Protein AF-M1ZTI0-F1 (afdb_monomer_lite)

Sequence (176 aa):
SEEDTFTTSVLITQSIPVSYIMTSSDIISFKLSDFIEDIKEVMLKTRFRSYPVVDQNNKIVGTISRYHLISPKKKKVILVDHNEIGQSVPGLEEAEIMEIIDHHRIGGVNTASPIFFRNQPVGSTSTIIANMFFENNITPSKEIAGLLASAIISDTLLFKSPTSTELDKTILDKLA

Secondary structure (DSSP, 8-state):
--S-HHHHHHHHHH---GGGTS--SS---EETTS-HHHHHHHHHHS--SEEEEE-TTS-EEEEEEHHHHHS--PPEEEEES---GGGS-TTGGGSEEEEEEE-S---S---SS--EEEE--SS-HHHHHHHHHHHTTPPPPHHHHHHHHHHHHHHTTTTTSTT--HHHHHHHHHH-

Radius of gyration: 28.36 Å; chains: 1; bounding box: 50×41×88 Å

pLDDT: mean 90.8, std 8.0, range [50.78, 98.5]

Organism: NCBI:txid1232189

Structure (mmCIF, N/CA/C/O backbone):
data_AF-M1ZTI0-F1
#
_entry.id   AF-M1ZTI0-F1
#
loop_
_atom_site.group_PDB
_atom_site.id
_atom_site.type_symbol
_atom_site.label_atom_id
_atom_site.label_alt_id
_atom_site.label_comp_id
_atom_site.label_asym_id
_atom_site.label_entity_id
_atom_site.label_seq_id
_atom_site.pdbx_PDB_ins_code
_atom_site.Cartn_x
_atom_site.Cartn_y
_atom_site.Cartn_z
_atom_site.occupancy
_atom_site.B_iso_or_equiv
_atom_site.auth_seq_id
_atom_site.auth_comp_id
_atom_site.auth_asym_id
_atom_site.auth_atom_id
_atom_site.pdbx_PDB_model_num
ATOM 1 N N . SER A 1 1 ? 0.856 27.758 -59.993 1.00 50.78 1 SER A N 1
ATOM 2 C CA . SER A 1 1 ? 1.708 26.701 -60.554 1.00 50.78 1 SER A CA 1
ATOM 3 C C . SER A 1 1 ? 2.519 26.132 -59.418 1.00 50.78 1 SER A C 1
ATOM 5 O O . SER A 1 1 ? 2.710 26.840 -58.440 1.00 50.78 1 SER A O 1
ATOM 7 N N . GLU A 1 2 ? 2.869 24.855 -59.549 1.00 56.59 2 GLU A N 1
ATOM 8 C CA . GLU A 1 2 ? 4.155 24.286 -59.138 1.00 56.59 2 GLU A CA 1
ATOM 9 C C . GLU A 1 2 ? 4.702 24.726 -57.775 1.00 56.59 2 GLU A C 1
ATOM 11 O O . GLU A 1 2 ? 5.119 25.863 -57.578 1.00 56.59 2 GLU A O 1
ATOM 16 N N . GLU A 1 3 ? 4.799 23.760 -56.861 1.00 61.09 3 GLU A N 1
ATOM 17 C CA . GLU A 1 3 ? 5.976 23.668 -55.994 1.00 61.09 3 GLU A CA 1
ATOM 18 C C . GLU A 1 3 ? 7.204 24.183 -56.770 1.00 61.09 3 GLU A C 1
ATOM 20 O O . GLU A 1 3 ? 7.550 23.609 -57.806 1.00 61.09 3 GLU A O 1
ATOM 25 N N . ASP A 1 4 ? 7.816 25.289 -56.323 1.00 80.38 4 ASP A N 1
ATOM 26 C CA . ASP A 1 4 ? 9.016 25.846 -56.958 1.00 80.38 4 ASP A CA 1
ATOM 27 C C . ASP A 1 4 ? 10.032 24.714 -57.191 1.00 80.38 4 ASP A C 1
ATOM 29 O O . ASP A 1 4 ? 10.155 23.784 -56.385 1.00 80.38 4 ASP A O 1
ATOM 33 N N . THR A 1 5 ? 10.746 24.765 -58.316 1.00 79.44 5 THR A N 1
ATOM 34 C CA . THR A 1 5 ? 11.719 23.737 -58.721 1.00 79.44 5 THR A CA 1
ATOM 35 C C . THR A 1 5 ? 12.724 23.468 -57.598 1.00 79.44 5 THR A C 1
ATOM 37 O O . THR A 1 5 ? 13.156 22.329 -57.400 1.00 79.44 5 THR A O 1
ATOM 40 N N . PHE A 1 6 ? 13.037 24.500 -56.808 1.00 81.06 6 PHE A N 1
ATOM 41 C CA . PHE A 1 6 ? 13.825 24.384 -55.589 1.00 81.06 6 PHE A CA 1
ATOM 42 C C . PHE A 1 6 ? 13.166 23.481 -54.527 1.00 81.06 6 PHE A C 1
ATOM 44 O O . PHE A 1 6 ? 13.789 22.517 -54.082 1.00 81.06 6 PHE A O 1
ATOM 51 N N . THR A 1 7 ? 11.906 23.729 -54.159 1.00 83.31 7 THR A N 1
ATOM 52 C CA . THR A 1 7 ? 11.160 22.934 -53.166 1.00 83.31 7 THR A CA 1
ATOM 53 C C . THR A 1 7 ? 10.996 21.482 -53.609 1.00 83.31 7 THR A C 1
ATOM 55 O O . THR A 1 7 ? 11.294 20.566 -52.840 1.00 83.31 7 THR A O 1
ATOM 58 N N . THR A 1 8 ? 10.636 21.258 -54.878 1.00 81.88 8 THR A N 1
ATOM 59 C CA . THR A 1 8 ? 10.520 19.907 -55.450 1.00 81.88 8 THR A CA 1
ATOM 60 C C . THR A 1 8 ? 11.856 19.157 -55.374 1.00 81.88 8 THR A C 1
ATOM 62 O O . THR A 1 8 ? 11.896 17.991 -54.978 1.00 81.88 8 THR A O 1
ATOM 65 N N . SER A 1 9 ? 12.974 19.829 -55.673 1.00 82.50 9 SER A N 1
ATOM 66 C CA . SER A 1 9 ? 14.314 19.228 -55.593 1.00 82.50 9 SER A CA 1
ATOM 67 C C . SER A 1 9 ? 14.705 18.846 -54.158 1.00 82.50 9 SER A C 1
ATOM 69 O O . SER A 1 9 ? 15.306 17.792 -53.945 1.00 82.50 9 SER A O 1
ATOM 71 N N . VAL A 1 10 ? 14.327 19.651 -53.156 1.00 81.56 10 VAL A N 1
ATOM 72 C CA . VAL A 1 10 ? 14.558 19.337 -51.733 1.00 81.56 10 VAL A CA 1
ATOM 73 C C . VAL A 1 10 ? 13.708 18.141 -51.290 1.00 81.56 10 VAL A C 1
ATOM 75 O O . VAL A 1 10 ? 14.236 17.210 -50.679 1.00 81.56 10 VAL A O 1
ATOM 78 N N . LEU A 1 11 ? 12.421 18.104 -51.644 1.00 83.94 11 LEU A N 1
ATOM 79 C CA . LEU A 1 11 ? 11.518 17.002 -51.291 1.00 83.94 11 LEU A CA 1
ATOM 80 C C . LEU A 1 11 ? 11.945 15.663 -51.905 1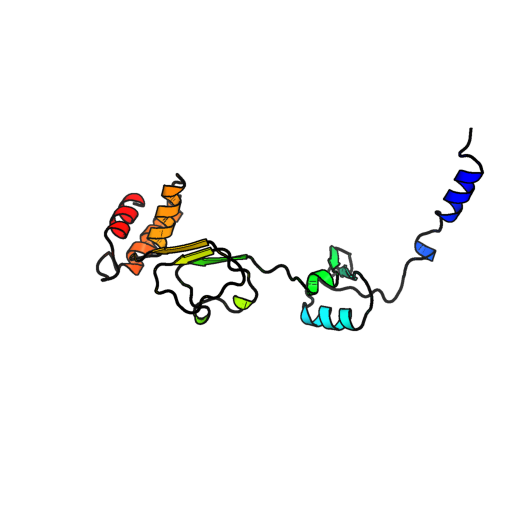.00 83.94 11 LEU A C 1
ATOM 82 O O . LEU A 1 11 ? 11.808 14.625 -51.255 1.00 83.94 11 LEU A O 1
ATOM 86 N N . ILE A 1 12 ? 12.537 15.663 -53.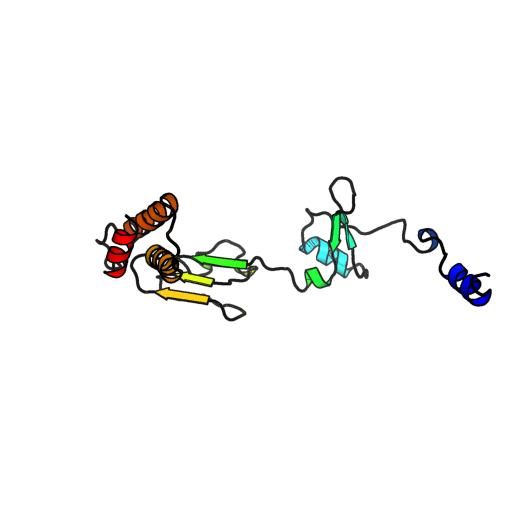105 1.00 81.88 12 ILE A N 1
ATOM 87 C CA . ILE A 1 12 ? 13.089 14.445 -53.724 1.00 81.88 12 ILE A CA 1
ATOM 88 C C . ILE A 1 12 ? 14.193 13.836 -52.851 1.00 81.88 12 ILE A C 1
ATOM 90 O O . ILE A 1 12 ? 14.203 12.623 -52.643 1.00 81.88 12 ILE A O 1
ATOM 94 N N . THR A 1 13 ? 15.078 14.653 -52.266 1.00 77.25 13 THR A N 1
ATOM 95 C CA . THR A 1 13 ? 16.128 14.145 -51.358 1.00 77.25 13 THR A CA 1
ATOM 96 C C . THR A 1 13 ? 15.565 13.588 -50.048 1.00 77.25 13 THR A C 1
ATOM 98 O O . THR A 1 13 ? 16.180 12.722 -49.431 1.00 77.25 13 THR A O 1
ATOM 101 N N . GLN A 1 14 ? 14.370 14.031 -49.649 1.00 78.25 14 GLN A N 1
ATOM 102 C CA . GLN A 1 14 ? 13.639 13.519 -48.487 1.00 78.25 14 GLN A CA 1
ATOM 103 C C . GLN A 1 14 ? 12.721 12.332 -48.824 1.00 78.25 14 GLN A C 1
ATOM 105 O O . GLN A 1 14 ? 12.198 11.692 -47.917 1.00 78.25 14 GLN A O 1
ATOM 110 N N . SER A 1 15 ? 12.558 11.997 -50.108 1.00 85.06 15 SER A N 1
ATOM 111 C CA . SER A 1 15 ? 11.691 10.910 -50.590 1.00 85.06 15 SER A CA 1
ATOM 112 C C . SER A 1 15 ? 12.420 9.568 -50.718 1.00 85.06 15 SER A C 1
ATOM 114 O O . SER A 1 15 ? 11.953 8.669 -51.419 1.00 85.06 15 SER A O 1
ATOM 116 N N . ILE A 1 16 ? 13.576 9.411 -50.060 1.00 85.62 16 ILE A N 1
ATOM 117 C CA . ILE A 1 16 ? 14.293 8.132 -50.020 1.00 85.62 16 ILE A CA 1
ATOM 118 C C . ILE A 1 16 ? 13.371 7.091 -49.364 1.00 85.62 16 ILE A C 1
ATOM 120 O O . ILE A 1 16 ? 12.933 7.305 -48.229 1.00 85.62 16 ILE A O 1
ATOM 124 N N . PRO A 1 17 ? 13.071 5.958 -50.031 1.00 89.38 17 PRO A N 1
ATOM 125 C CA . PRO A 1 17 ? 12.230 4.929 -49.440 1.00 89.38 17 PRO A CA 1
ATOM 126 C C . PRO A 1 17 ? 12.834 4.435 -48.126 1.00 89.38 17 PRO A C 1
ATOM 128 O O . PRO A 1 17 ? 14.023 4.123 -48.063 1.00 89.38 17 PRO A O 1
ATOM 131 N N . VAL A 1 18 ? 12.012 4.306 -47.081 1.00 85.62 18 VAL A N 1
ATOM 132 C CA . VAL A 1 18 ? 12.463 3.873 -45.743 1.00 85.62 18 VAL A CA 1
ATOM 133 C C . VAL A 1 18 ? 13.230 2.547 -45.802 1.00 85.62 18 VAL A C 1
ATOM 135 O O . VAL A 1 18 ? 14.189 2.359 -45.058 1.00 85.62 18 VAL A O 1
ATOM 138 N N . SER A 1 19 ? 12.881 1.669 -46.747 1.00 89.44 19 SER A N 1
ATOM 139 C CA . SER A 1 19 ? 13.568 0.400 -47.002 1.00 89.44 19 SER A CA 1
ATOM 140 C C . SER A 1 19 ? 15.071 0.529 -47.283 1.00 89.44 19 SER A C 1
ATOM 142 O O . SER A 1 19 ? 15.802 -0.422 -47.036 1.00 89.44 19 SER A O 1
ATOM 144 N N . TYR A 1 20 ? 15.543 1.679 -47.775 1.00 85.69 20 TYR A N 1
ATOM 145 C CA . TYR A 1 20 ? 16.962 1.916 -48.076 1.00 85.69 20 TYR A CA 1
ATOM 146 C C . TYR A 1 20 ? 17.793 2.273 -46.841 1.00 85.69 20 TYR A C 1
ATOM 148 O O . TYR A 1 20 ? 19.011 2.116 -46.862 1.00 85.69 20 TYR A O 1
ATOM 156 N N . ILE A 1 21 ? 17.153 2.775 -45.783 1.00 84.88 21 ILE A N 1
ATOM 157 C CA . ILE A 1 21 ? 17.829 3.240 -44.563 1.00 84.88 21 ILE A CA 1
ATOM 158 C C . ILE A 1 21 ? 17.455 2.419 -43.326 1.00 84.88 21 ILE A C 1
ATOM 160 O O . ILE A 1 21 ? 18.103 2.544 -42.288 1.00 84.88 21 ILE A O 1
ATOM 164 N N . MET A 1 22 ? 16.410 1.591 -43.411 1.00 86.69 22 MET A N 1
ATOM 165 C CA . MET A 1 22 ? 15.997 0.722 -42.316 1.00 86.69 22 MET A CA 1
ATOM 166 C C . MET A 1 22 ? 16.927 -0.482 -42.172 1.00 86.69 22 MET A C 1
ATOM 168 O O . MET A 1 22 ? 17.392 -1.071 -43.145 1.00 86.69 22 MET A O 1
ATOM 172 N N . THR A 1 23 ? 17.125 -0.906 -40.932 1.00 86.56 23 THR A N 1
ATOM 173 C CA . THR A 1 23 ? 17.726 -2.202 -40.625 1.00 86.56 23 THR A CA 1
ATOM 174 C C . THR A 1 23 ? 16.669 -3.293 -40.794 1.00 86.56 23 THR A C 1
ATOM 176 O O . THR A 1 23 ? 15.628 -3.245 -40.141 1.00 86.56 23 THR A O 1
ATOM 179 N N . SER A 1 24 ? 16.917 -4.259 -41.681 1.00 85.31 24 SER A N 1
ATOM 180 C CA . SER A 1 24 ? 15.964 -5.326 -42.026 1.00 85.31 24 SER A CA 1
ATOM 181 C C . SER A 1 24 ? 16.336 -6.714 -41.492 1.00 85.31 24 SER A C 1
ATOM 183 O O . SER A 1 24 ? 15.522 -7.628 -41.585 1.00 85.31 24 SER A O 1
ATOM 185 N N . SER A 1 25 ? 17.541 -6.891 -40.946 1.00 85.25 25 SER A N 1
ATOM 186 C CA . SER A 1 25 ? 18.015 -8.146 -40.348 1.00 85.25 25 SER A CA 1
ATOM 187 C C . SER A 1 25 ? 18.542 -7.913 -38.933 1.00 85.25 25 SER A C 1
ATOM 189 O O . SER A 1 25 ? 18.824 -6.778 -38.551 1.00 85.25 25 SER A O 1
ATOM 191 N N . ASP A 1 26 ? 18.643 -8.990 -38.151 1.00 85.62 26 ASP A N 1
ATOM 192 C CA . ASP A 1 26 ? 19.289 -8.994 -36.828 1.00 85.62 26 ASP A CA 1
ATOM 193 C C . ASP A 1 26 ? 18.712 -7.960 -35.842 1.00 85.62 26 ASP A C 1
ATOM 195 O O . ASP A 1 26 ? 19.408 -7.414 -34.982 1.00 85.62 26 ASP A O 1
ATOM 199 N N . ILE A 1 27 ? 17.408 -7.683 -35.966 1.00 89.75 27 ILE A N 1
ATOM 200 C CA . ILE A 1 27 ? 16.695 -6.758 -35.085 1.00 89.75 27 ILE A CA 1
ATOM 201 C C . ILE A 1 27 ? 16.613 -7.379 -33.694 1.00 89.75 27 ILE A C 1
ATOM 203 O O . ILE A 1 27 ? 15.911 -8.363 -33.461 1.00 89.75 27 ILE A O 1
ATOM 207 N N . ILE A 1 28 ? 17.302 -6.753 -32.749 1.00 92.75 28 ILE A N 1
ATOM 208 C CA . ILE A 1 28 ? 17.256 -7.149 -31.347 1.00 92.75 28 ILE A CA 1
ATOM 209 C C . ILE A 1 28 ? 15.939 -6.660 -30.754 1.00 92.75 28 ILE A C 1
ATOM 211 O O . ILE A 1 28 ? 15.690 -5.456 -30.673 1.00 92.75 28 ILE A O 1
ATOM 215 N N . SER A 1 29 ? 15.101 -7.606 -30.348 1.00 93.88 29 SER A N 1
ATOM 216 C CA . SER A 1 29 ? 13.783 -7.375 -29.763 1.00 93.88 29 SER A CA 1
ATOM 217 C C . SER A 1 29 ? 13.644 -8.147 -28.455 1.00 93.88 29 SER A C 1
ATOM 219 O O . SER A 1 29 ? 14.372 -9.113 -28.225 1.00 93.88 29 SER A O 1
ATOM 221 N N . PHE A 1 30 ? 12.719 -7.710 -27.606 1.00 95.25 30 PHE A N 1
ATOM 222 C CA . PHE A 1 30 ? 12.409 -8.363 -26.333 1.00 95.25 30 PHE A CA 1
ATOM 223 C C . PHE A 1 30 ? 10.951 -8.801 -26.297 1.00 95.25 30 PHE A C 1
ATOM 225 O O . PHE A 1 30 ? 10.107 -8.233 -26.989 1.00 95.25 30 PHE A O 1
ATOM 232 N N . LYS A 1 31 ? 10.632 -9.788 -25.470 1.00 94.31 31 LYS A N 1
ATOM 233 C CA . LYS A 1 31 ? 9.264 -10.241 -25.220 1.00 94.31 31 LYS A CA 1
ATOM 234 C C . LYS A 1 31 ? 8.737 -9.653 -23.919 1.00 94.31 31 LYS A C 1
ATOM 236 O O . LYS A 1 31 ? 9.491 -9.304 -23.018 1.00 94.31 31 LYS A O 1
ATOM 241 N N . LEU A 1 32 ? 7.412 -9.602 -23.790 1.00 89.62 32 LEU A N 1
ATOM 242 C CA . LEU A 1 32 ? 6.746 -9.191 -22.543 1.00 89.62 32 LEU A CA 1
ATOM 243 C C . LEU A 1 32 ? 7.060 -10.103 -21.345 1.00 89.62 32 LEU A C 1
ATOM 245 O O . LEU A 1 32 ? 6.863 -9.699 -20.205 1.00 89.62 32 LEU A O 1
ATOM 249 N N . SER A 1 33 ? 7.499 -11.331 -21.612 1.00 90.44 33 SER A N 1
ATOM 250 C CA . SER A 1 33 ? 7.865 -12.329 -20.608 1.00 90.44 33 SER A CA 1
ATOM 251 C C . SER A 1 33 ? 9.337 -12.286 -20.199 1.00 90.44 33 SER A C 1
ATOM 253 O O . SER A 1 33 ? 9.712 -13.034 -19.303 1.00 90.44 33 SER A O 1
ATOM 255 N N . ASP A 1 34 ? 10.173 -11.496 -20.880 1.00 91.31 34 ASP A N 1
ATOM 256 C CA . ASP A 1 34 ? 11.611 -11.471 -20.611 1.00 91.31 34 ASP A CA 1
ATOM 257 C C . ASP A 1 34 ? 11.894 -10.751 -19.288 1.00 91.31 34 ASP A C 1
ATOM 259 O O . ASP A 1 34 ? 11.293 -9.714 -18.982 1.00 91.31 34 ASP A O 1
ATOM 263 N N . PHE A 1 35 ? 12.833 -11.288 -18.507 1.00 87.69 35 PHE A N 1
ATOM 264 C CA . PHE A 1 35 ? 13.241 -10.669 -17.253 1.00 87.69 35 PHE A CA 1
ATOM 265 C C . PHE A 1 35 ? 14.064 -9.407 -17.505 1.00 87.69 35 PHE A C 1
ATOM 267 O O . PHE A 1 35 ? 14.847 -9.302 -18.453 1.00 87.69 35 PHE A O 1
ATOM 274 N N . ILE A 1 36 ? 13.903 -8.427 -16.618 1.00 86.25 36 ILE A N 1
ATOM 275 C CA . ILE A 1 36 ? 14.589 -7.137 -16.721 1.00 86.25 36 ILE A CA 1
ATOM 276 C C . ILE A 1 36 ? 16.112 -7.321 -16.617 1.00 86.25 36 ILE A C 1
ATOM 278 O O . ILE A 1 36 ? 16.861 -6.569 -17.243 1.00 86.25 36 ILE A O 1
ATOM 282 N N . GLU A 1 37 ? 16.573 -8.316 -15.862 1.00 85.94 37 GLU A N 1
ATOM 283 C CA . GLU A 1 37 ? 17.979 -8.695 -15.703 1.00 85.94 37 GLU A CA 1
ATOM 284 C C . GLU A 1 37 ? 18.596 -9.133 -17.040 1.00 85.94 37 GLU A C 1
ATOM 286 O O . GLU A 1 37 ? 19.641 -8.607 -17.434 1.00 85.94 37 GLU A O 1
ATOM 291 N N . ASP A 1 38 ? 17.908 -10.004 -17.780 1.00 90.38 38 ASP A N 1
ATOM 292 C CA . ASP A 1 38 ? 18.357 -10.499 -19.087 1.00 90.38 38 ASP A CA 1
ATOM 293 C C . ASP A 1 38 ? 18.376 -9.364 -20.122 1.00 90.38 38 ASP A C 1
ATOM 295 O O . ASP A 1 38 ? 19.346 -9.167 -20.863 1.00 90.38 38 ASP A O 1
ATOM 299 N N . ILE A 1 39 ? 17.322 -8.540 -20.120 1.00 91.00 39 ILE A N 1
ATOM 300 C CA . ILE A 1 39 ? 17.217 -7.355 -20.976 1.00 91.00 39 ILE A CA 1
ATOM 301 C C . ILE A 1 39 ? 18.379 -6.387 -20.703 1.00 91.00 39 ILE A C 1
ATOM 303 O O . ILE A 1 39 ? 18.973 -5.853 -21.646 1.00 91.00 39 ILE A O 1
ATOM 307 N N . LYS A 1 40 ? 18.728 -6.152 -19.428 1.00 88.19 40 LYS A N 1
ATOM 308 C CA . LYS A 1 40 ? 19.856 -5.289 -19.032 1.00 88.19 40 LYS A CA 1
ATOM 309 C C . LYS A 1 40 ? 21.168 -5.787 -19.628 1.00 88.19 40 LYS A C 1
ATOM 311 O O . LYS A 1 40 ? 21.913 -4.974 -20.176 1.00 88.19 40 LYS A O 1
ATOM 316 N N . GLU A 1 41 ? 21.445 -7.087 -19.561 1.00 89.75 41 GLU A N 1
ATOM 317 C CA . GLU A 1 41 ? 22.686 -7.658 -20.093 1.00 89.75 41 GLU A CA 1
ATOM 318 C C . GLU A 1 41 ? 22.813 -7.429 -21.606 1.00 89.75 41 GLU A C 1
ATOM 320 O O . GLU A 1 41 ? 23.853 -6.962 -22.089 1.00 89.75 41 GLU A O 1
ATOM 325 N N . VAL A 1 42 ? 21.733 -7.679 -22.354 1.00 91.25 42 VAL A N 1
ATOM 326 C CA . VAL A 1 42 ? 21.688 -7.427 -23.800 1.00 91.25 42 VAL A CA 1
ATOM 327 C C . VAL A 1 42 ? 21.883 -5.938 -24.085 1.00 91.25 42 VAL A C 1
ATOM 329 O O . VAL A 1 42 ? 22.783 -5.573 -24.841 1.00 91.25 42 VAL A O 1
ATOM 332 N N . MET A 1 43 ? 21.123 -5.059 -23.421 1.00 90.88 43 MET A N 1
ATOM 333 C CA . MET A 1 43 ? 21.197 -3.608 -23.627 1.00 90.88 43 MET A CA 1
ATOM 334 C C . MET A 1 43 ? 22.555 -2.988 -23.267 1.00 90.88 43 MET A C 1
ATOM 336 O O . MET A 1 43 ? 22.863 -1.901 -23.767 1.00 90.88 43 MET A O 1
ATOM 340 N N . LEU A 1 44 ? 23.354 -3.616 -22.397 1.00 86.75 44 LEU A N 1
ATOM 341 C CA . LEU A 1 44 ? 24.725 -3.189 -22.093 1.00 86.75 44 LEU A CA 1
ATOM 342 C C . LEU A 1 44 ? 25.691 -3.541 -23.230 1.00 86.75 44 LEU A C 1
ATOM 344 O O . LEU A 1 44 ? 26.559 -2.732 -23.569 1.00 86.75 44 LEU A O 1
ATOM 348 N N . LYS A 1 45 ? 25.509 -4.713 -23.851 1.00 90.00 45 LYS A N 1
ATOM 349 C CA . LYS A 1 45 ? 26.303 -5.181 -24.999 1.00 90.00 45 LYS A CA 1
ATOM 350 C C . LYS A 1 45 ? 25.950 -4.428 -26.284 1.00 90.00 45 LYS A C 1
ATOM 352 O O . LYS A 1 45 ? 26.824 -4.159 -27.107 1.00 90.00 45 LYS A O 1
ATOM 357 N N . THR A 1 46 ? 24.687 -4.043 -26.451 1.00 87.00 46 THR A N 1
ATOM 358 C CA . THR A 1 46 ? 24.160 -3.441 -27.684 1.00 87.00 46 THR A CA 1
ATOM 359 C C . THR A 1 46 ? 23.946 -1.939 -27.504 1.00 87.00 46 THR A C 1
ATOM 361 O O . THR A 1 46 ? 23.400 -1.508 -26.497 1.00 87.00 46 THR A O 1
ATOM 364 N N . ARG A 1 47 ? 24.360 -1.088 -28.454 1.00 80.06 47 ARG A N 1
ATOM 365 C CA . ARG A 1 47 ? 24.328 0.389 -28.300 1.00 80.06 47 ARG A CA 1
ATOM 366 C C . ARG A 1 47 ? 23.083 1.081 -28.880 1.00 80.06 47 ARG A C 1
ATOM 368 O O . ARG A 1 47 ? 23.148 2.257 -29.227 1.00 80.06 47 ARG A O 1
ATOM 375 N N . PHE A 1 48 ? 21.942 0.395 -28.957 1.00 88.38 48 PHE A N 1
ATOM 376 C CA . PHE A 1 48 ? 20.700 0.993 -29.463 1.00 88.38 48 PHE A CA 1
ATOM 377 C C . PHE A 1 48 ? 19.995 1.861 -28.410 1.00 88.38 48 PHE A C 1
ATOM 379 O O . PHE A 1 48 ? 20.036 1.579 -27.209 1.00 88.38 48 PHE A O 1
ATOM 386 N N . ARG A 1 49 ? 19.328 2.929 -28.872 1.00 86.12 49 ARG A N 1
ATOM 387 C CA . ARG A 1 49 ? 18.565 3.863 -28.021 1.00 86.12 49 ARG A CA 1
ATOM 388 C C . ARG A 1 49 ? 17.266 3.242 -27.501 1.00 86.12 49 ARG A C 1
ATOM 390 O O . ARG A 1 49 ? 16.869 3.508 -26.367 1.00 86.12 49 ARG A O 1
ATOM 397 N N . SER A 1 50 ? 16.608 2.440 -28.331 1.00 90.62 50 SER A N 1
ATOM 398 C CA . SER A 1 50 ? 15.354 1.764 -28.019 1.00 90.62 50 SER A CA 1
ATOM 399 C C . SER A 1 50 ? 15.273 0.433 -28.757 1.00 90.62 50 SER A C 1
ATOM 401 O O . SER A 1 50 ? 15.899 0.269 -29.802 1.00 90.62 50 SER A O 1
ATOM 403 N N . TYR A 1 51 ? 14.516 -0.495 -28.183 1.00 93.62 51 TYR A N 1
ATOM 404 C CA . TYR A 1 51 ? 14.346 -1.863 -28.637 1.00 93.62 51 TYR A CA 1
ATOM 405 C C . TYR A 1 51 ? 12.845 -2.141 -28.761 1.00 93.62 51 TYR A C 1
ATOM 407 O O . TYR A 1 51 ? 12.092 -1.772 -27.850 1.00 93.62 51 TYR A O 1
ATOM 415 N N . PRO A 1 52 ? 12.387 -2.763 -29.856 1.00 94.75 52 PRO A N 1
ATOM 416 C CA . PRO A 1 52 ? 11.004 -3.195 -29.978 1.00 94.75 52 PRO A CA 1
ATOM 417 C C . PRO A 1 52 ? 10.695 -4.300 -28.964 1.00 94.75 52 PRO A C 1
ATOM 419 O O . PRO A 1 52 ? 11.502 -5.202 -28.734 1.00 94.75 52 PRO A O 1
ATOM 422 N N . VAL A 1 53 ? 9.504 -4.226 -28.378 1.00 95.44 53 VAL A N 1
ATOM 423 C CA . VAL A 1 53 ? 8.916 -5.297 -27.575 1.00 95.44 53 VAL A CA 1
ATOM 424 C C . VAL A 1 53 ? 7.865 -5.988 -28.428 1.00 95.44 53 VAL A C 1
ATOM 426 O O . VAL A 1 53 ? 6.994 -5.317 -28.991 1.00 95.44 53 VAL A O 1
ATOM 429 N N . VAL A 1 54 ? 7.955 -7.308 -28.534 1.00 95.94 54 VAL A N 1
ATOM 430 C CA . VAL A 1 54 ? 7.081 -8.138 -29.362 1.00 95.94 54 VAL A CA 1
ATOM 431 C C . VAL A 1 54 ? 6.257 -9.111 -28.523 1.00 95.94 54 VAL A C 1
ATOM 433 O O . VAL A 1 54 ? 6.625 -9.476 -27.404 1.00 95.94 54 VAL A O 1
ATOM 436 N N . ASP A 1 55 ? 5.114 -9.520 -29.064 1.00 94.75 55 ASP A N 1
ATOM 437 C CA . ASP A 1 55 ? 4.316 -10.615 -28.522 1.00 94.75 55 ASP A CA 1
ATOM 438 C C . ASP A 1 55 ? 4.834 -11.995 -28.977 1.00 94.75 55 ASP A C 1
ATOM 440 O O . ASP A 1 55 ? 5.883 -12.137 -29.606 1.00 94.75 55 ASP A O 1
ATOM 444 N N . GLN A 1 56 ? 4.069 -13.038 -28.655 1.00 92.25 56 GLN A N 1
ATOM 445 C CA . GLN A 1 56 ? 4.382 -14.432 -28.987 1.00 92.25 56 GLN A CA 1
ATOM 446 C C . GLN A 1 56 ? 4.393 -14.706 -30.502 1.00 92.25 56 GLN A C 1
ATOM 448 O O . GLN A 1 56 ? 5.019 -15.665 -30.945 1.00 92.25 56 GLN A O 1
ATOM 453 N N . ASN A 1 57 ? 3.728 -13.856 -31.289 1.00 93.25 57 ASN A N 1
ATOM 454 C CA . ASN A 1 57 ? 3.616 -13.945 -32.743 1.00 93.25 57 ASN A CA 1
ATOM 455 C C . ASN A 1 57 ? 4.608 -13.008 -33.458 1.00 93.25 57 ASN A C 1
ATOM 457 O O . ASN A 1 57 ? 4.460 -12.759 -34.655 1.00 93.25 57 ASN A O 1
ATOM 461 N N . ASN A 1 58 ? 5.601 -12.467 -32.740 1.00 89.38 58 ASN A N 1
ATOM 462 C CA . ASN A 1 58 ? 6.565 -11.474 -33.227 1.00 89.38 58 ASN A CA 1
ATOM 463 C C . ASN A 1 58 ? 5.932 -10.155 -33.705 1.00 89.38 58 ASN A C 1
ATOM 465 O O . ASN A 1 58 ? 6.534 -9.416 -34.488 1.00 89.38 58 ASN A O 1
ATOM 469 N N . LYS A 1 59 ? 4.729 -9.819 -33.230 1.00 94.25 59 LYS A N 1
ATOM 470 C CA . LYS A 1 59 ? 4.103 -8.529 -33.518 1.00 94.25 59 LYS A CA 1
ATOM 471 C C . LYS A 1 59 ? 4.557 -7.495 -32.495 1.00 94.25 59 LYS A C 1
ATOM 473 O O . LYS A 1 59 ? 4.551 -7.759 -31.296 1.00 94.25 59 LYS A O 1
ATOM 478 N N . ILE A 1 60 ? 4.921 -6.300 -32.960 1.00 94.56 60 ILE A N 1
ATOM 479 C CA . ILE A 1 60 ? 5.327 -5.193 -32.086 1.00 94.56 60 ILE A CA 1
ATOM 480 C C . ILE A 1 60 ? 4.140 -4.766 -31.217 1.00 94.56 60 ILE A C 1
ATOM 482 O O . ILE A 1 60 ? 3.083 -4.401 -31.731 1.00 94.56 60 ILE A O 1
ATOM 486 N N . VAL A 1 61 ? 4.348 -4.779 -29.903 1.00 95.81 61 VAL A N 1
ATOM 487 C CA . VAL A 1 61 ? 3.390 -4.306 -28.891 1.00 95.81 61 VAL A CA 1
ATOM 488 C C . VAL A 1 61 ? 3.862 -3.035 -28.189 1.00 95.81 61 VAL A C 1
ATOM 490 O O . VAL A 1 61 ? 3.068 -2.349 -27.553 1.00 95.81 61 VAL A O 1
ATOM 493 N N . GLY A 1 62 ? 5.145 -2.690 -28.313 1.00 94.00 62 GLY A N 1
ATOM 494 C CA . GLY A 1 62 ? 5.691 -1.471 -27.734 1.00 94.00 62 GLY A CA 1
ATOM 495 C C . GLY A 1 62 ? 7.192 -1.338 -27.932 1.00 94.00 62 GLY A C 1
ATOM 496 O O . GLY A 1 62 ? 7.799 -2.024 -28.752 1.00 94.00 62 GLY A O 1
ATOM 497 N N . THR A 1 63 ? 7.797 -0.444 -27.156 1.00 93.56 63 THR A N 1
ATOM 498 C CA . THR A 1 63 ? 9.241 -0.201 -27.169 1.00 93.56 63 THR A CA 1
ATOM 499 C C . THR A 1 63 ? 9.769 -0.046 -25.755 1.00 93.56 63 THR A C 1
ATOM 501 O O . THR A 1 63 ? 9.128 0.584 -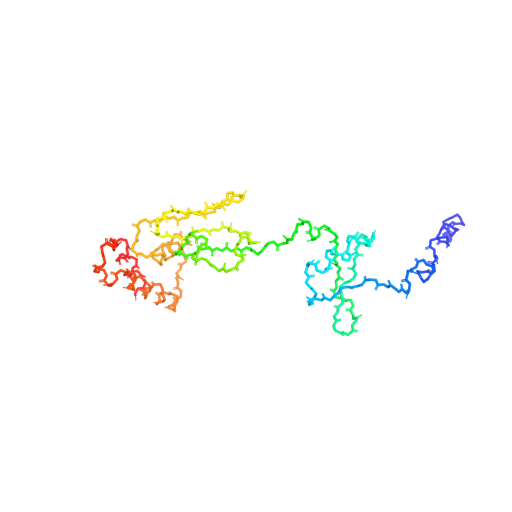24.912 1.00 93.56 63 THR A O 1
ATOM 504 N N . ILE A 1 64 ? 10.980 -0.529 -25.515 1.00 91.50 64 ILE A N 1
ATOM 505 C CA . ILE A 1 64 ? 11.718 -0.305 -24.276 1.00 91.50 64 ILE A CA 1
ATOM 506 C C . ILE A 1 64 ? 13.002 0.475 -24.578 1.00 91.50 64 ILE A C 1
ATOM 508 O O . ILE A 1 64 ? 13.569 0.388 -25.667 1.00 91.50 64 ILE A O 1
ATOM 512 N N . SER A 1 65 ? 13.443 1.306 -23.641 1.00 90.06 65 SER A N 1
ATOM 513 C CA . SER A 1 65 ? 14.668 2.096 -23.758 1.00 90.06 65 SER A CA 1
ATOM 514 C C . SER A 1 65 ? 15.518 1.899 -22.510 1.00 90.06 65 SER A C 1
ATOM 516 O O . SER A 1 65 ? 15.005 1.509 -21.461 1.00 90.06 65 SER A O 1
ATOM 518 N N . ARG A 1 66 ? 16.812 2.222 -22.596 1.00 83.25 66 ARG A N 1
ATOM 519 C CA . ARG A 1 66 ? 17.729 2.124 -21.448 1.00 83.25 66 ARG A CA 1
ATOM 520 C C . ARG A 1 66 ? 17.273 2.958 -20.247 1.00 83.25 66 ARG A C 1
ATOM 522 O O . ARG A 1 66 ? 17.506 2.559 -19.114 1.00 83.25 66 ARG A O 1
ATOM 529 N N . TYR A 1 67 ? 16.584 4.079 -20.480 1.00 80.94 67 TYR A N 1
ATOM 530 C CA . TYR A 1 67 ? 16.018 4.901 -19.407 1.00 80.94 67 TYR A CA 1
ATOM 531 C C . TYR A 1 67 ? 15.035 4.109 -18.528 1.00 80.94 67 TYR A C 1
ATOM 533 O O . TYR A 1 67 ? 15.075 4.238 -17.306 1.00 80.94 67 TYR A O 1
ATOM 541 N N . HIS A 1 68 ? 14.229 3.221 -19.122 1.00 81.19 68 HIS A N 1
ATOM 542 C CA . HIS A 1 68 ? 13.289 2.377 -18.377 1.00 81.19 68 HIS A CA 1
ATOM 543 C C . HIS A 1 68 ? 13.987 1.374 -17.443 1.00 81.19 68 HIS A C 1
ATOM 545 O O . HIS A 1 68 ? 13.375 0.918 -16.485 1.00 81.19 68 HIS A O 1
ATOM 551 N N . LEU A 1 69 ? 15.261 1.047 -17.695 1.00 77.12 69 LEU A N 1
ATOM 552 C CA . LEU A 1 69 ? 16.061 0.169 -16.833 1.00 77.12 69 LEU A CA 1
ATOM 553 C C . LEU A 1 69 ?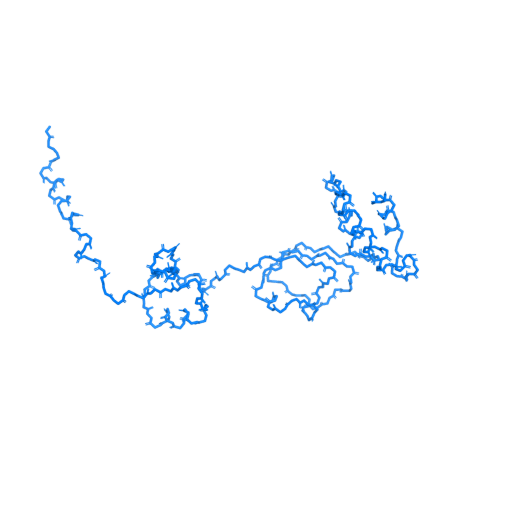 16.714 0.916 -15.663 1.00 77.12 69 LEU A C 1
ATOM 555 O O . LEU A 1 69 ? 17.002 0.303 -14.638 1.00 77.12 69 LEU A O 1
ATOM 559 N N . ILE A 1 70 ? 16.973 2.218 -15.829 1.00 71.81 70 ILE A N 1
ATOM 560 C CA . ILE A 1 70 ? 17.600 3.085 -14.817 1.00 71.81 70 ILE A CA 1
ATOM 561 C C . ILE A 1 70 ? 16.556 3.569 -13.807 1.00 71.81 70 ILE A C 1
ATOM 563 O O . ILE A 1 70 ? 16.848 3.689 -12.621 1.00 71.81 70 ILE A O 1
ATOM 567 N N . SER A 1 71 ? 15.333 3.828 -14.270 1.00 66.94 71 SER A N 1
ATOM 568 C CA . SER A 1 71 ? 14.203 4.213 -13.427 1.00 66.94 71 SER A CA 1
ATOM 569 C C . SER A 1 71 ? 13.035 3.257 -13.677 1.00 66.94 71 SER A C 1
ATOM 571 O O . SER A 1 71 ? 12.090 3.602 -14.395 1.00 66.94 71 SER A O 1
ATOM 573 N N . PRO A 1 72 ? 13.106 2.020 -13.149 1.00 68.94 72 PRO A N 1
ATOM 574 C CA . PRO A 1 72 ? 11.968 1.122 -13.215 1.00 68.94 72 PRO A CA 1
ATOM 575 C C . PRO A 1 72 ? 10.794 1.774 -12.483 1.00 68.94 72 PRO A C 1
ATOM 577 O O . PRO A 1 72 ? 10.948 2.313 -11.384 1.00 68.94 72 PRO A O 1
ATOM 580 N N . LYS A 1 73 ? 9.608 1.741 -13.100 1.00 74.00 73 LYS A N 1
ATOM 581 C CA . LYS A 1 73 ? 8.379 2.173 -12.430 1.00 74.00 73 LYS A CA 1
ATOM 582 C C . LYS A 1 73 ? 8.116 1.222 -11.270 1.00 74.00 73 LYS A C 1
ATOM 584 O O . LYS A 1 73 ? 7.633 0.110 -11.480 1.00 74.00 73 LYS A O 1
ATOM 589 N N . LYS A 1 74 ? 8.451 1.665 -10.062 1.00 84.75 74 LYS A N 1
ATOM 590 C CA . LYS A 1 74 ? 8.155 0.933 -8.836 1.00 84.75 74 LYS A CA 1
ATOM 591 C C . LYS A 1 74 ? 6.646 0.792 -8.675 1.00 84.75 74 LYS A C 1
ATOM 593 O O . LYS A 1 74 ? 5.881 1.694 -9.027 1.00 84.75 74 LYS A O 1
ATOM 598 N N . LYS A 1 75 ? 6.209 -0.353 -8.153 1.00 88.81 75 LYS A N 1
ATOM 599 C CA . LYS A 1 75 ? 4.810 -0.519 -7.757 1.00 88.81 75 LYS A CA 1
ATOM 600 C C . LYS A 1 75 ? 4.550 0.355 -6.539 1.00 88.81 75 LYS A C 1
ATOM 602 O O . LYS A 1 75 ? 5.330 0.329 -5.594 1.00 88.81 75 LYS A O 1
ATOM 607 N N . LYS A 1 76 ? 3.458 1.111 -6.573 1.00 93.06 76 LYS A N 1
ATOM 608 C CA . LYS A 1 76 ? 3.013 1.925 -5.444 1.00 93.06 76 LYS A CA 1
ATOM 609 C C . LYS A 1 76 ? 2.190 1.070 -4.498 1.00 93.06 76 LYS A C 1
ATOM 611 O O . LYS A 1 76 ? 1.292 0.365 -4.959 1.00 93.06 76 LYS A O 1
ATOM 616 N N . VAL A 1 77 ? 2.499 1.126 -3.209 1.00 94.31 77 VAL A N 1
ATOM 617 C CA . VAL A 1 77 ? 1.855 0.295 -2.186 1.00 94.31 77 VAL A CA 1
ATOM 618 C C . VAL A 1 77 ? 1.453 1.124 -0.972 1.00 94.31 77 VAL A C 1
ATOM 620 O O . VAL A 1 77 ? 2.079 2.138 -0.664 1.00 94.31 77 VAL A O 1
ATOM 623 N N . ILE A 1 78 ? 0.401 0.678 -0.290 1.00 96.12 78 ILE A N 1
ATOM 624 C CA . ILE A 1 78 ? -0.037 1.195 1.007 1.00 96.12 78 ILE A CA 1
ATOM 625 C C . ILE A 1 78 ? 0.043 0.032 1.987 1.00 96.12 78 ILE A C 1
ATOM 627 O O . ILE A 1 78 ? -0.490 -1.041 1.696 1.00 96.12 78 ILE A O 1
ATOM 631 N N . LEU A 1 79 ? 0.727 0.233 3.111 1.00 95.69 79 LEU A N 1
ATOM 632 C CA . LEU A 1 79 ? 0.796 -0.765 4.174 1.00 95.69 79 LEU A CA 1
ATOM 633 C C . LEU A 1 79 ? -0.323 -0.513 5.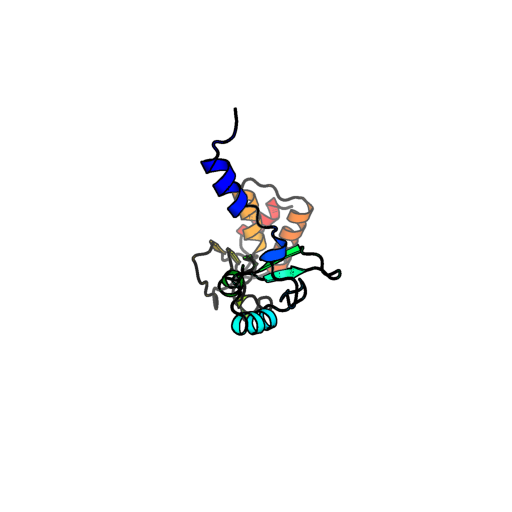178 1.00 95.69 79 LEU A C 1
ATOM 635 O O . LEU A 1 79 ? -0.585 0.628 5.562 1.00 95.69 79 LEU A O 1
ATOM 639 N N . VAL A 1 80 ? -0.978 -1.592 5.590 1.00 96.75 80 VAL A N 1
ATOM 640 C CA . VAL A 1 80 ? -2.014 -1.577 6.619 1.00 96.75 80 VAL A CA 1
ATOM 641 C C . VAL A 1 80 ? -1.644 -2.578 7.700 1.00 96.75 80 VAL A C 1
ATOM 643 O O . VAL A 1 80 ? -1.199 -3.679 7.376 1.00 96.75 80 VAL A O 1
ATOM 646 N N . ASP A 1 81 ? -1.827 -2.195 8.961 1.00 96.31 81 ASP A N 1
ATOM 647 C CA . ASP A 1 81 ? -1.647 -3.056 10.140 1.00 96.31 81 ASP A CA 1
ATOM 648 C C . ASP A 1 81 ? -0.208 -3.497 10.440 1.00 96.31 81 ASP A C 1
ATOM 650 O O . ASP A 1 81 ? 0.044 -4.245 11.376 1.00 96.31 81 ASP A O 1
ATOM 654 N N . HIS A 1 82 ? 0.764 -3.041 9.655 1.00 94.31 82 HIS A N 1
ATOM 655 C CA . HIS A 1 82 ? 2.171 -3.287 9.921 1.00 94.31 82 HIS A CA 1
ATOM 656 C C . HIS A 1 82 ? 3.040 -2.233 9.248 1.00 94.31 82 HIS A C 1
ATOM 658 O O . HIS A 1 82 ? 2.679 -1.617 8.241 1.00 94.31 82 HIS A O 1
ATOM 664 N N . ASN A 1 83 ? 4.239 -2.076 9.800 1.00 92.31 83 ASN A N 1
ATOM 665 C CA . ASN A 1 83 ? 5.264 -1.194 9.263 1.00 92.31 83 ASN A CA 1
ATOM 666 C C . ASN A 1 83 ? 6.641 -1.890 9.160 1.00 92.31 83 ASN A C 1
ATOM 668 O O . ASN A 1 83 ? 7.461 -1.532 8.320 1.00 92.31 83 ASN A O 1
ATOM 672 N N . GLU A 1 84 ? 6.895 -2.957 9.920 1.00 90.00 84 GLU A N 1
ATOM 673 C CA . GLU A 1 84 ? 8.161 -3.694 9.841 1.00 90.00 84 GLU A CA 1
ATOM 674 C C . GLU A 1 84 ? 8.289 -4.473 8.506 1.00 90.00 84 GLU A C 1
ATOM 676 O O . GLU A 1 84 ? 7.459 -5.325 8.182 1.00 90.00 84 GLU A O 1
ATOM 681 N N . ILE A 1 85 ? 9.378 -4.243 7.753 1.00 84.44 85 ILE A N 1
ATOM 682 C CA . ILE A 1 85 ? 9.634 -4.890 6.443 1.00 84.44 85 ILE A CA 1
ATOM 683 C C . ILE A 1 85 ? 9.609 -6.423 6.551 1.00 84.44 85 ILE A C 1
ATOM 685 O O . ILE A 1 85 ? 9.065 -7.096 5.684 1.00 84.44 85 ILE A O 1
ATOM 689 N N . GLY A 1 86 ? 10.133 -6.987 7.646 1.00 85.19 86 GLY A N 1
ATOM 690 C CA . GLY A 1 86 ? 10.156 -8.438 7.865 1.00 85.19 86 GLY A CA 1
ATOM 691 C C . GLY A 1 86 ? 8.775 -9.089 8.022 1.00 85.19 86 GLY A C 1
ATOM 692 O O . GLY A 1 86 ? 8.673 -10.307 7.919 1.00 85.19 86 GLY A O 1
ATOM 693 N N . GLN A 1 87 ? 7.726 -8.297 8.261 1.00 86.06 87 GLN A N 1
ATOM 694 C CA . GLN A 1 87 ? 6.331 -8.752 8.319 1.00 86.06 87 GLN A CA 1
ATOM 695 C C . GLN A 1 87 ? 5.598 -8.549 6.980 1.00 86.06 87 GLN A C 1
ATOM 697 O O . GLN A 1 87 ? 4.450 -8.960 6.832 1.00 86.06 87 GLN A O 1
ATOM 702 N N . SER A 1 88 ? 6.254 -7.907 6.010 1.00 89.31 88 SER A N 1
ATOM 703 C CA . SER A 1 88 ? 5.673 -7.525 4.726 1.00 89.31 88 SER A CA 1
ATOM 704 C C . SER A 1 88 ? 5.886 -8.583 3.639 1.00 89.31 88 SER A C 1
ATOM 706 O O . SER A 1 88 ? 6.593 -9.578 3.810 1.00 89.31 88 SER A O 1
ATOM 708 N N . VAL A 1 89 ? 5.278 -8.353 2.474 1.00 86.62 89 VAL A N 1
ATOM 709 C CA . VAL A 1 89 ? 5.436 -9.218 1.299 1.00 86.62 89 VAL A CA 1
ATOM 710 C C . VAL A 1 89 ? 6.874 -9.195 0.749 1.00 86.62 89 VAL A C 1
ATOM 712 O O . VAL A 1 89 ? 7.498 -8.131 0.729 1.00 86.62 89 VAL A O 1
ATOM 715 N N . PRO A 1 90 ? 7.396 -10.329 0.237 1.00 87.25 90 PRO A N 1
ATOM 716 C CA . PRO A 1 90 ? 8.697 -10.357 -0.428 1.00 87.25 90 PRO A CA 1
ATOM 717 C C . PRO A 1 90 ? 8.772 -9.356 -1.589 1.00 87.25 90 PRO A C 1
ATOM 719 O O . PRO A 1 90 ? 7.857 -9.291 -2.413 1.00 87.25 90 PRO A O 1
ATOM 722 N N . GLY A 1 91 ? 9.873 -8.604 -1.670 1.00 84.50 91 GLY A N 1
ATOM 723 C CA . GLY A 1 91 ? 10.097 -7.602 -2.715 1.00 84.50 91 GLY A CA 1
ATOM 724 C C . GLY A 1 91 ? 9.484 -6.229 -2.420 1.00 84.50 91 GLY A C 1
ATOM 725 O O . GLY A 1 91 ? 9.440 -5.380 -3.313 1.00 84.50 91 GLY A O 1
ATOM 726 N N . LEU A 1 92 ? 9.018 -5.976 -1.189 1.00 87.88 92 LEU A N 1
ATOM 727 C CA . LEU A 1 92 ? 8.563 -4.646 -0.767 1.00 87.88 92 LEU A CA 1
ATOM 728 C C . LEU A 1 92 ? 9.663 -3.580 -0.935 1.00 87.88 92 LEU A C 1
ATOM 730 O O . LEU A 1 92 ? 9.364 -2.423 -1.218 1.00 87.88 92 LEU A O 1
ATOM 734 N N . GLU A 1 93 ? 10.935 -3.964 -0.830 1.00 85.69 93 GLU A N 1
ATOM 735 C CA . GLU A 1 93 ? 12.098 -3.082 -0.988 1.00 85.69 93 GLU A CA 1
ATOM 736 C C . GLU A 1 93 ? 12.185 -2.460 -2.395 1.00 85.69 93 GLU A C 1
ATOM 738 O O . GLU A 1 93 ? 12.742 -1.374 -2.595 1.00 85.69 93 GLU A O 1
ATOM 743 N N . GLU A 1 94 ? 11.603 -3.137 -3.386 1.00 85.12 94 GLU A N 1
ATOM 744 C CA . GLU A 1 94 ? 11.530 -2.677 -4.771 1.00 85.12 94 GLU A CA 1
ATOM 745 C C . GLU A 1 94 ? 10.296 -1.802 -5.040 1.00 85.12 94 GLU A C 1
ATOM 747 O O . GLU A 1 94 ? 10.205 -1.159 -6.091 1.00 85.12 94 GLU A O 1
ATOM 752 N N . ALA A 1 95 ? 9.359 -1.735 -4.094 1.00 89.50 95 ALA A N 1
ATOM 753 C CA . ALA A 1 95 ? 8.154 -0.926 -4.182 1.00 89.50 95 ALA A CA 1
ATOM 754 C C . ALA A 1 95 ? 8.383 0.517 -3.694 1.00 89.50 95 ALA A C 1
ATOM 756 O O . ALA A 1 95 ? 9.403 0.877 -3.102 1.00 89.50 95 ALA A O 1
ATOM 757 N N . GLU A 1 96 ? 7.415 1.374 -3.996 1.00 91.56 96 GLU A N 1
ATOM 758 C CA . GLU A 1 96 ? 7.299 2.727 -3.464 1.00 91.56 96 GLU A CA 1
ATOM 759 C C . GLU A 1 96 ? 6.154 2.727 -2.449 1.00 91.56 96 GLU A C 1
ATOM 761 O O . GLU A 1 96 ? 4.979 2.650 -2.819 1.00 91.56 96 GLU A O 1
ATOM 766 N N . ILE A 1 97 ? 6.497 2.763 -1.161 1.00 93.69 97 ILE A N 1
ATOM 767 C CA . ILE A 1 97 ? 5.507 2.907 -0.093 1.00 93.69 97 ILE A CA 1
ATOM 768 C C . ILE A 1 97 ? 4.968 4.334 -0.169 1.00 93.69 97 ILE A C 1
ATOM 770 O O . ILE A 1 97 ? 5.737 5.286 -0.084 1.00 93.69 97 ILE A O 1
ATOM 774 N N . MET A 1 98 ? 3.659 4.469 -0.356 1.00 96.06 98 MET A N 1
ATOM 775 C CA . MET A 1 98 ? 2.972 5.759 -0.441 1.00 96.06 98 MET A CA 1
ATOM 776 C C . MET A 1 98 ? 2.377 6.161 0.900 1.00 96.06 98 MET A C 1
ATOM 778 O O . MET A 1 98 ? 2.424 7.335 1.273 1.00 96.06 98 MET A O 1
ATOM 782 N N . GLU A 1 99 ? 1.804 5.181 1.602 1.00 97.19 99 GLU A N 1
ATOM 783 C CA . GLU A 1 99 ? 1.107 5.397 2.859 1.00 97.19 99 GLU A CA 1
ATOM 784 C C . GLU A 1 99 ? 1.282 4.213 3.813 1.00 97.19 99 GLU A C 1
ATOM 786 O O . GLU A 1 99 ? 1.468 3.072 3.377 1.00 97.19 99 GLU A O 1
ATOM 791 N N . ILE A 1 100 ? 1.202 4.491 5.112 1.00 96.94 100 ILE A N 1
ATOM 792 C CA . ILE A 1 100 ? 1.155 3.482 6.173 1.00 96.94 100 ILE A CA 1
ATOM 793 C C . ILE A 1 100 ? 0.027 3.851 7.138 1.00 96.94 100 ILE A C 1
ATOM 795 O O . ILE A 1 100 ? 0.006 4.967 7.666 1.00 96.94 100 ILE A O 1
ATOM 799 N N . ILE A 1 101 ? -0.898 2.916 7.362 1.00 98.19 101 ILE A N 1
ATOM 800 C CA . ILE A 1 101 ? -1.998 3.032 8.326 1.00 98.19 101 ILE A CA 1
ATOM 801 C C . ILE A 1 101 ? -1.854 1.889 9.327 1.00 98.19 101 ILE A C 1
ATOM 803 O O . ILE A 1 101 ? -2.035 0.729 8.968 1.00 98.19 101 ILE A O 1
ATOM 807 N N . ASP A 1 102 ? -1.505 2.202 10.567 1.00 97.38 102 ASP A N 1
ATOM 808 C CA . ASP A 1 102 ? -1.114 1.182 11.541 1.00 97.38 102 ASP A CA 1
ATOM 809 C C . ASP A 1 102 ? -1.529 1.582 12.967 1.00 97.38 102 ASP A C 1
ATOM 811 O O . ASP A 1 102 ? -1.880 2.734 13.244 1.00 97.38 102 ASP A O 1
ATOM 815 N N . HIS A 1 103 ? -1.520 0.614 13.874 1.00 96.81 103 HIS A N 1
ATOM 816 C CA . HIS A 1 103 ? -1.730 0.807 15.307 1.00 96.81 103 HIS A CA 1
ATOM 817 C C . HIS A 1 103 ? -0.613 0.198 16.171 1.00 96.81 103 HIS A C 1
ATOM 819 O O . HIS A 1 103 ? -0.610 0.346 17.397 1.00 96.81 103 HIS A O 1
ATOM 825 N N . HIS A 1 104 ? 0.371 -0.450 15.545 1.00 95.06 104 HIS A N 1
ATOM 826 C CA . HIS A 1 104 ? 1.509 -1.049 16.222 1.00 95.06 104 HIS A CA 1
ATOM 827 C C . HIS A 1 104 ? 2.586 -0.025 16.610 1.00 95.06 104 HIS A C 1
ATOM 829 O O . HIS A 1 104 ? 2.543 1.178 16.321 1.00 95.06 104 HIS A O 1
ATOM 835 N N . ARG A 1 105 ? 3.613 -0.521 17.308 1.00 93.06 105 ARG A N 1
ATOM 836 C CA . ARG A 1 105 ? 4.844 0.242 17.520 1.00 93.06 105 ARG A CA 1
ATOM 837 C C . ARG A 1 105 ? 5.508 0.529 16.172 1.00 93.06 105 ARG A C 1
ATOM 839 O O . ARG A 1 105 ? 5.509 -0.308 15.273 1.00 93.06 105 ARG A O 1
ATOM 846 N N . ILE A 1 106 ? 6.150 1.682 16.075 1.00 92.25 106 ILE A N 1
ATOM 847 C CA . ILE A 1 106 ? 6.907 2.057 14.884 1.00 92.25 106 ILE A CA 1
ATOM 848 C C . ILE A 1 106 ? 8.317 1.475 15.006 1.00 92.25 106 ILE A C 1
ATOM 850 O O . ILE A 1 106 ? 9.014 1.736 15.990 1.00 92.25 106 ILE A O 1
ATOM 854 N N . GLY A 1 107 ? 8.746 0.702 14.011 1.00 84.75 107 GLY A N 1
ATOM 855 C CA . GLY A 1 107 ? 10.080 0.114 13.962 1.00 84.75 107 GLY A CA 1
ATOM 856 C C . GLY A 1 107 ? 10.423 -0.393 12.564 1.00 84.75 107 GLY A C 1
ATOM 857 O O . GLY A 1 107 ? 9.587 -0.947 11.869 1.00 84.75 107 GLY A O 1
ATOM 858 N N . GLY A 1 108 ? 11.667 -0.203 12.122 1.00 80.56 108 GLY A N 1
ATOM 859 C CA . GLY A 1 108 ? 12.154 -0.828 10.884 1.00 80.56 108 GLY A CA 1
ATOM 860 C C . GLY A 1 108 ? 11.633 -0.248 9.559 1.00 80.56 108 GLY A C 1
ATOM 861 O O . GLY A 1 108 ? 12.025 -0.756 8.512 1.00 80.56 108 GLY A O 1
ATOM 862 N N . VAL A 1 109 ? 10.824 0.819 9.567 1.00 85.19 109 VAL A N 1
ATOM 863 C CA . VAL A 1 109 ? 10.466 1.579 8.353 1.00 85.19 109 VAL A CA 1
ATOM 864 C C . VAL A 1 109 ? 11.543 2.588 7.991 1.00 85.19 109 VAL A C 1
ATOM 866 O O . VAL A 1 109 ? 11.930 3.423 8.807 1.00 85.19 109 VAL A O 1
ATOM 869 N N . ASN A 1 110 ? 11.956 2.573 6.726 1.00 86.12 110 ASN A N 1
ATOM 870 C CA . ASN A 1 110 ? 12.728 3.643 6.109 1.00 86.12 110 ASN A CA 1
ATOM 871 C C . ASN A 1 110 ? 12.197 3.883 4.690 1.00 86.12 110 ASN A C 1
ATOM 873 O O . ASN A 1 110 ? 12.134 2.951 3.889 1.00 86.12 110 ASN A O 1
ATOM 877 N N . THR A 1 111 ? 11.798 5.119 4.386 1.00 89.50 111 THR A N 1
ATOM 878 C CA . THR A 1 111 ? 11.276 5.503 3.070 1.00 89.50 111 THR A CA 1
ATOM 879 C C . THR A 1 111 ? 12.206 6.498 2.388 1.00 89.50 111 THR A C 1
ATOM 881 O O . THR A 1 111 ? 12.762 7.398 3.012 1.00 89.50 111 THR A O 1
ATOM 884 N N . ALA A 1 112 ? 12.363 6.358 1.069 1.00 87.19 112 ALA A N 1
ATOM 885 C CA . ALA A 1 112 ? 13.225 7.238 0.274 1.00 87.19 112 ALA A CA 1
ATOM 886 C C . ALA A 1 112 ? 12.661 8.665 0.109 1.00 87.19 112 ALA A C 1
ATOM 888 O O . ALA A 1 112 ? 13.399 9.592 -0.220 1.00 87.19 112 ALA A O 1
ATOM 889 N N . SER A 1 113 ? 11.357 8.838 0.319 1.00 89.31 113 SER A N 1
ATOM 890 C CA . SER A 1 113 ? 10.633 10.105 0.220 1.00 89.31 113 SER A CA 1
ATOM 891 C C . SER A 1 113 ? 9.625 10.241 1.367 1.00 89.31 113 SER A C 1
ATOM 893 O O . SER A 1 113 ? 9.272 9.231 1.985 1.00 89.31 113 SER A O 1
ATOM 895 N N . PRO A 1 114 ? 9.140 11.463 1.662 1.00 94.62 114 PRO A N 1
ATOM 896 C CA . PRO A 1 114 ? 8.019 11.658 2.578 1.00 94.62 114 PRO A CA 1
ATOM 897 C C . PRO A 1 114 ? 6.776 10.881 2.125 1.00 94.62 114 PRO A C 1
ATOM 899 O O . PRO A 1 114 ? 6.464 10.862 0.933 1.00 94.62 114 PRO A O 1
ATOM 902 N N . ILE A 1 115 ? 6.075 10.271 3.081 1.00 95.56 115 ILE A N 1
ATOM 903 C CA . ILE A 1 115 ? 4.865 9.465 2.868 1.00 95.56 115 ILE A CA 1
ATOM 904 C C . ILE A 1 115 ? 3.747 9.913 3.812 1.00 95.56 115 ILE A C 1
ATOM 906 O O . ILE A 1 115 ? 4.017 10.554 4.831 1.00 95.56 115 ILE A O 1
ATOM 910 N N . PHE A 1 116 ? 2.497 9.556 3.509 1.00 97.12 116 PHE A N 1
ATOM 911 C CA . PHE A 1 116 ? 1.418 9.701 4.486 1.00 97.12 116 PHE A CA 1
ATOM 912 C C . PHE A 1 116 ? 1.540 8.593 5.535 1.00 97.12 116 PHE A C 1
ATOM 914 O O . PHE A 1 116 ? 1.523 7.410 5.212 1.00 97.12 116 PHE A O 1
ATOM 921 N N . PHE A 1 117 ? 1.682 8.958 6.802 1.00 97.00 117 PHE A N 1
ATOM 922 C CA . PHE A 1 117 ? 1.854 7.988 7.877 1.00 97.00 117 PHE A CA 1
ATOM 923 C C . PHE A 1 117 ? 0.844 8.283 8.981 1.00 97.00 117 PHE A C 1
ATOM 925 O O . PHE A 1 117 ? 0.939 9.310 9.656 1.00 97.00 117 PHE A O 1
ATOM 932 N N . ARG A 1 118 ? -0.129 7.388 9.165 1.00 97.56 118 ARG A N 1
ATOM 933 C CA . ARG A 1 118 ? -1.161 7.497 10.197 1.00 97.56 118 ARG A CA 1
ATOM 934 C C . ARG A 1 118 ? -1.049 6.319 11.150 1.00 97.56 118 ARG A C 1
ATOM 936 O O . ARG A 1 118 ? -1.559 5.241 10.871 1.00 97.56 118 ARG A O 1
ATOM 943 N N . ASN A 1 119 ? -0.424 6.564 12.298 1.00 97.06 119 ASN A N 1
ATOM 944 C CA . ASN A 1 119 ? -0.351 5.596 13.385 1.00 97.06 119 ASN A CA 1
ATOM 945 C C . ASN A 1 119 ? -1.128 6.101 14.595 1.00 97.06 119 ASN A C 1
ATOM 947 O O . ASN A 1 119 ? -0.885 7.220 15.057 1.00 97.06 119 ASN A O 1
ATOM 951 N N . GLN A 1 120 ? -2.074 5.306 15.088 1.00 97.44 120 GLN A N 1
ATOM 952 C CA . GLN A 1 120 ? -2.893 5.667 16.245 1.00 97.44 120 GLN A CA 1
ATOM 953 C C . GLN A 1 120 ? -2.863 4.538 17.277 1.00 97.44 120 GLN A C 1
ATOM 955 O O . GLN A 1 120 ? -3.017 3.385 16.893 1.00 97.44 120 GLN A O 1
ATOM 960 N N . PRO A 1 121 ? -2.697 4.836 18.577 1.00 96.81 121 PRO A N 1
ATOM 961 C CA . PRO A 1 121 ? -2.670 3.817 19.623 1.00 96.81 121 PRO A CA 1
ATOM 962 C C . PRO A 1 121 ? -4.097 3.345 19.955 1.00 96.81 121 PRO A C 1
ATOM 964 O O . PRO A 1 121 ? -4.636 3.669 21.011 1.00 96.81 121 PRO A O 1
ATOM 967 N N . VAL A 1 122 ? -4.725 2.635 19.017 1.00 98.00 122 VAL A N 1
ATOM 968 C CA . VAL A 1 122 ? -6.080 2.067 19.119 1.00 98.00 122 VAL A CA 1
ATOM 969 C C . VAL A 1 122 ? -6.041 0.541 19.063 1.00 98.00 122 VAL A C 1
ATOM 971 O O . VAL A 1 122 ? -5.006 -0.057 18.765 1.00 98.00 122 VAL A O 1
ATOM 974 N N . GLY A 1 123 ? -7.170 -0.104 19.351 1.00 97.50 123 GLY A N 1
ATOM 975 C CA . GLY A 1 123 ? -7.263 -1.556 19.410 1.00 97.50 123 GLY A CA 1
ATOM 976 C C . GLY A 1 123 ? -7.156 -2.248 18.055 1.00 97.50 123 GLY A C 1
ATOM 977 O O . GLY A 1 123 ? -6.713 -3.389 18.029 1.00 97.50 123 GLY A O 1
ATOM 978 N N . SER A 1 124 ? -7.519 -1.574 16.959 1.00 98.25 124 SER A N 1
ATOM 979 C CA . SER A 1 124 ? -7.464 -2.136 15.602 1.00 98.25 124 SER A CA 1
ATOM 980 C C . SER A 1 124 ? -7.156 -1.085 14.537 1.00 98.25 124 SER A C 1
ATOM 982 O O . SER A 1 124 ? -7.699 0.024 14.565 1.00 98.25 124 SER A O 1
ATOM 984 N N . THR A 1 125 ? -6.395 -1.464 13.508 1.00 98.31 125 THR A N 1
ATOM 985 C CA . THR A 1 125 ? -6.226 -0.658 12.285 1.00 98.31 125 THR A CA 1
ATOM 986 C C . THR A 1 125 ? -7.569 -0.360 11.600 1.00 98.31 125 THR A C 1
ATOM 988 O O . THR A 1 125 ? -7.761 0.719 11.032 1.00 98.31 125 THR A O 1
ATOM 991 N N . SER A 1 126 ? -8.554 -1.260 11.709 1.00 98.38 126 SER A N 1
ATOM 992 C CA . SER A 1 126 ? -9.886 -1.049 11.122 1.00 98.38 126 SER A CA 1
ATOM 993 C C . SER A 1 126 ? -10.657 0.098 11.773 1.00 98.38 126 SER A C 1
ATOM 995 O O . SER A 1 126 ? -11.442 0.761 11.095 1.00 98.38 126 SER A O 1
ATOM 997 N N . THR A 1 127 ? -10.378 0.412 13.041 1.00 98.44 127 THR A N 1
ATOM 998 C CA . THR A 1 127 ? -10.898 1.616 13.706 1.00 98.44 127 THR A CA 1
ATOM 999 C C . THR A 1 127 ? -10.403 2.880 13.005 1.00 98.44 127 THR A C 1
ATOM 1001 O O . THR A 1 127 ? -11.178 3.808 12.762 1.00 98.44 127 THR A O 1
ATOM 1004 N N . ILE A 1 128 ? -9.125 2.903 12.615 1.00 98.50 128 ILE A N 1
ATOM 1005 C CA . ILE A 1 128 ? -8.504 4.029 11.908 1.00 98.50 128 ILE A CA 1
ATOM 1006 C C . ILE A 1 128 ? -9.109 4.174 10.511 1.00 98.50 128 ILE A C 1
ATOM 1008 O O . ILE A 1 128 ? -9.516 5.273 10.133 1.00 98.50 128 ILE A O 1
ATOM 1012 N N . ILE A 1 129 ? -9.218 3.068 9.766 1.00 98.38 129 ILE A N 1
ATOM 1013 C CA . ILE A 1 129 ? -9.783 3.056 8.409 1.00 98.38 129 ILE A CA 1
ATOM 1014 C C . ILE A 1 129 ? -11.249 3.504 8.428 1.00 98.38 129 ILE A C 1
ATOM 1016 O O . ILE A 1 129 ? -11.632 4.378 7.654 1.00 98.38 129 ILE A O 1
ATOM 1020 N N . ALA A 1 130 ? -12.072 2.968 9.330 1.00 98.12 130 ALA A N 1
ATOM 1021 C CA . ALA A 1 130 ? -13.466 3.387 9.466 1.00 98.12 130 ALA A CA 1
ATOM 1022 C C . ALA A 1 130 ? -13.584 4.879 9.812 1.00 98.12 130 ALA A C 1
ATOM 1024 O O . ALA A 1 130 ? -14.408 5.594 9.243 1.00 98.12 130 ALA A O 1
ATOM 1025 N N . ASN A 1 131 ? -12.716 5.385 10.688 1.00 97.69 131 ASN A N 1
ATOM 1026 C CA . ASN A 1 131 ? -12.694 6.807 10.992 1.00 97.69 131 ASN A CA 1
ATOM 1027 C C . ASN A 1 131 ? -12.270 7.654 9.774 1.00 97.69 131 ASN A C 1
ATOM 1029 O O . ASN A 1 131 ? -12.860 8.703 9.539 1.00 97.69 131 ASN A O 1
ATOM 1033 N N . MET A 1 132 ? -11.339 7.178 8.938 1.00 97.94 132 MET A N 1
ATOM 1034 C CA . MET A 1 132 ? -10.993 7.825 7.662 1.00 97.94 132 MET A CA 1
ATOM 1035 C C . MET A 1 132 ? -12.179 7.887 6.693 1.00 97.94 132 MET A C 1
ATOM 1037 O O . MET A 1 132 ? -12.358 8.908 6.029 1.00 97.94 132 MET A O 1
ATOM 1041 N N . PHE A 1 133 ? -13.010 6.841 6.622 1.00 98.06 133 PHE A N 1
ATOM 1042 C CA . PHE A 1 133 ? -14.265 6.880 5.859 1.00 98.06 133 PHE A CA 1
ATOM 1043 C C . PHE A 1 133 ? -15.152 8.039 6.334 1.00 98.06 133 PHE A C 1
ATOM 1045 O O . PHE A 1 133 ? -15.545 8.893 5.536 1.00 98.06 133 PHE A O 1
ATOM 1052 N N . PHE A 1 134 ? -15.397 8.121 7.643 1.00 96.94 134 PHE A N 1
ATOM 1053 C CA . PHE A 1 134 ? -16.265 9.145 8.224 1.00 96.94 134 PHE A CA 1
ATOM 1054 C C . PHE A 1 134 ? -15.696 10.566 8.104 1.00 96.94 134 PHE A C 1
ATOM 1056 O O . PHE A 1 134 ? -16.441 11.484 7.770 1.00 96.94 134 PHE A O 1
ATOM 1063 N N . GLU A 1 135 ? -14.389 10.757 8.303 1.00 97.12 135 GLU A N 1
ATOM 1064 C CA . GLU A 1 135 ? -13.700 12.045 8.111 1.00 97.12 135 GLU A CA 1
ATOM 1065 C C . GLU A 1 135 ? -13.841 12.572 6.675 1.00 97.12 135 GLU A C 1
ATOM 1067 O O . GLU A 1 135 ? -13.932 13.780 6.460 1.00 97.12 135 GLU A O 1
ATOM 1072 N N . ASN A 1 136 ? -13.911 11.670 5.693 1.00 97.31 136 ASN A N 1
ATOM 1073 C CA . ASN A 1 136 ? -14.120 12.012 4.288 1.00 97.31 136 ASN A CA 1
ATOM 1074 C C . ASN A 1 136 ? -15.605 12.090 3.894 1.00 97.31 136 ASN A C 1
ATOM 1076 O O . ASN A 1 136 ? -15.915 12.254 2.716 1.00 97.31 136 ASN A O 1
ATOM 1080 N N . ASN A 1 137 ? -16.529 12.003 4.858 1.00 97.38 137 ASN A N 1
ATOM 1081 C CA . ASN A 1 137 ? -17.977 11.938 4.629 1.00 97.38 137 ASN A CA 1
ATOM 1082 C C . ASN A 1 137 ? -18.391 10.783 3.695 1.00 97.38 137 ASN A C 1
ATOM 1084 O O . ASN A 1 137 ? -19.356 10.898 2.939 1.00 97.38 137 ASN A O 1
ATOM 1088 N N . ILE A 1 138 ? -17.659 9.666 3.739 1.00 97.38 138 ILE A N 1
ATOM 1089 C CA . ILE A 1 138 ? -17.952 8.457 2.970 1.00 97.38 138 ILE A CA 1
ATOM 1090 C C . ILE A 1 138 ? -18.565 7.426 3.914 1.00 97.38 138 ILE A C 1
ATOM 1092 O O . ILE A 1 138 ? -17.952 7.019 4.898 1.00 97.38 138 ILE A O 1
ATOM 1096 N N . THR A 1 139 ? -19.771 6.963 3.596 1.00 95.56 139 THR A N 1
ATOM 1097 C CA . THR A 1 139 ? -20.384 5.833 4.299 1.00 95.56 139 THR A CA 1
ATOM 1098 C C . THR A 1 139 ? -19.877 4.522 3.685 1.00 95.56 139 THR A C 1
ATOM 1100 O O . THR A 1 139 ? -20.058 4.326 2.480 1.00 95.56 139 THR A O 1
ATOM 1103 N N . PRO A 1 140 ? -19.239 3.621 4.458 1.00 96.62 140 PRO A N 1
ATOM 1104 C CA . PRO A 1 140 ? -18.828 2.317 3.944 1.00 96.62 140 PRO A CA 1
ATOM 1105 C C . PRO A 1 140 ? -20.054 1.487 3.532 1.00 96.62 140 PRO A C 1
ATOM 1107 O O . PRO A 1 140 ? -21.122 1.598 4.136 1.00 96.62 140 PRO A O 1
ATOM 1110 N N . SER A 1 141 ? -19.914 0.641 2.503 1.00 97.75 141 SER A N 1
ATOM 1111 C CA . SER A 1 141 ? -20.981 -0.307 2.146 1.00 97.75 141 SER A CA 1
ATOM 1112 C C . SER A 1 141 ? -21.219 -1.299 3.287 1.00 97.75 141 SER A C 1
ATOM 1114 O O . SER A 1 141 ? -20.353 -1.485 4.141 1.00 97.75 141 SER A O 1
ATOM 1116 N N . LYS A 1 142 ? -22.364 -1.987 3.288 1.00 97.31 142 LYS A N 1
ATOM 1117 C CA . LYS A 1 142 ? -22.702 -2.969 4.330 1.00 97.31 142 LYS A CA 1
ATOM 1118 C C . LYS A 1 142 ? -21.639 -4.066 4.465 1.00 97.31 142 LYS A C 1
ATOM 1120 O O . LYS A 1 142 ? -21.302 -4.474 5.572 1.00 97.31 142 LYS A O 1
ATOM 1125 N N . GLU A 1 143 ? -21.103 -4.534 3.343 1.00 97.94 143 GLU A N 1
ATOM 1126 C CA . GLU A 1 143 ? -20.064 -5.563 3.296 1.00 97.94 143 GLU A CA 1
ATOM 1127 C C . GLU A 1 143 ? -18.749 -5.041 3.884 1.00 97.94 143 GLU A C 1
ATOM 1129 O O . GLU A 1 143 ? -18.138 -5.712 4.712 1.00 97.94 143 GLU A O 1
ATOM 1134 N N . ILE A 1 144 ? -18.342 -3.824 3.504 1.00 98.06 144 ILE A N 1
ATOM 1135 C CA . ILE A 1 144 ? -17.131 -3.178 4.029 1.00 98.06 144 ILE A CA 1
ATOM 1136 C C . ILE A 1 144 ? -17.278 -2.915 5.529 1.00 98.06 144 ILE A C 1
ATOM 1138 O O . ILE A 1 144 ? -16.368 -3.225 6.294 1.00 98.06 144 ILE A O 1
ATOM 1142 N N . ALA A 1 145 ? -18.425 -2.393 5.962 1.00 98.12 145 ALA A N 1
ATOM 1143 C CA . ALA A 1 145 ? -18.710 -2.141 7.367 1.00 98.12 145 ALA A CA 1
ATOM 1144 C C . ALA A 1 145 ? -18.654 -3.436 8.187 1.00 98.12 145 ALA A C 1
ATOM 1146 O O . ALA A 1 145 ? -18.025 -3.459 9.241 1.00 98.12 145 ALA A O 1
ATOM 1147 N N . GLY A 1 146 ? -19.207 -4.535 7.661 1.00 98.06 146 GLY A N 1
ATOM 1148 C CA . GLY A 1 146 ? -19.114 -5.856 8.280 1.00 98.06 146 GLY A CA 1
ATOM 1149 C C . GLY A 1 146 ? -17.675 -6.365 8.419 1.00 98.06 146 GLY A C 1
ATOM 1150 O O . GLY A 1 146 ? -17.325 -6.912 9.464 1.00 98.06 146 GLY A O 1
ATOM 1151 N N . LEU A 1 147 ? -16.823 -6.157 7.408 1.00 98.19 147 LEU A N 1
ATOM 1152 C CA . LEU A 1 147 ? -15.401 -6.523 7.471 1.00 98.19 147 LEU A CA 1
ATOM 1153 C C . LEU A 1 147 ? -14.640 -5.688 8.509 1.00 98.19 147 LEU A C 1
ATOM 1155 O O . LEU A 1 147 ? -13.933 -6.256 9.340 1.00 98.19 147 LEU A O 1
ATOM 1159 N N . LEU A 1 148 ? -14.827 -4.365 8.502 1.00 98.31 148 LEU A N 1
ATOM 1160 C CA . LEU A 1 148 ? -14.199 -3.456 9.467 1.00 98.31 148 LEU A CA 1
ATOM 1161 C C . LEU A 1 148 ? -14.645 -3.778 10.898 1.00 98.31 148 LEU A C 1
ATOM 1163 O O . LEU A 1 148 ? -13.812 -3.900 11.791 1.00 98.31 148 LEU A O 1
ATOM 1167 N N . ALA A 1 149 ? -15.945 -3.992 11.106 1.00 98.19 149 ALA A N 1
ATOM 1168 C CA . ALA A 1 149 ? -16.502 -4.391 12.392 1.00 98.19 149 ALA A CA 1
ATOM 1169 C C . ALA A 1 149 ? -15.921 -5.728 12.876 1.00 98.19 149 ALA A C 1
ATOM 1171 O O . ALA A 1 149 ? -15.523 -5.853 14.033 1.00 98.19 149 ALA A O 1
ATOM 1172 N N . SER A 1 150 ? -15.817 -6.718 11.984 1.00 98.06 150 SER A N 1
ATOM 1173 C CA . SER A 1 150 ? -15.249 -8.032 12.311 1.00 98.06 150 SER A CA 1
ATOM 1174 C C . SER A 1 150 ? -13.780 -7.937 12.723 1.00 98.06 150 SER A C 1
ATOM 1176 O O . SER A 1 150 ? -13.379 -8.580 13.690 1.00 98.06 150 SER A O 1
ATOM 1178 N N . ALA A 1 151 ? -12.991 -7.114 12.030 1.00 97.94 151 ALA A N 1
ATOM 1179 C CA . ALA A 1 151 ? -11.591 -6.881 12.370 1.00 97.94 151 ALA A CA 1
ATOM 1180 C C . ALA A 1 151 ? -11.437 -6.181 13.731 1.00 97.94 151 ALA A C 1
ATOM 1182 O O . ALA A 1 151 ? -10.664 -6.644 14.565 1.00 97.94 151 ALA A O 1
ATOM 1183 N N . ILE A 1 152 ? -12.254 -5.158 14.021 1.00 98.31 152 ILE A N 1
ATOM 1184 C CA . ILE A 1 152 ? -12.269 -4.510 15.344 1.00 98.31 152 ILE A CA 1
ATOM 1185 C C . ILE A 1 152 ? -12.590 -5.530 16.441 1.00 98.31 152 ILE A C 1
ATOM 1187 O O . ILE A 1 152 ? -11.903 -5.586 17.460 1.00 98.31 152 ILE A O 1
ATOM 1191 N N . ILE A 1 153 ? -13.614 -6.366 16.243 1.00 97.69 153 ILE A N 1
ATOM 1192 C CA . ILE A 1 153 ? -13.989 -7.410 17.209 1.00 97.69 153 ILE A CA 1
ATOM 1193 C C . ILE A 1 153 ? -12.848 -8.419 17.402 1.00 97.69 153 ILE A C 1
ATOM 1195 O O . ILE A 1 153 ? -12.604 -8.841 18.535 1.00 97.69 153 ILE A O 1
ATOM 1199 N N . SER A 1 154 ? -12.157 -8.787 16.320 1.00 97.75 154 SER A N 1
ATOM 1200 C CA . SER A 1 154 ? -11.023 -9.714 16.330 1.00 97.75 154 SER A CA 1
ATOM 1201 C C . SER A 1 154 ? -9.858 -9.176 17.164 1.00 97.75 154 SER A C 1
ATOM 1203 O O . SER A 1 154 ? -9.489 -9.801 18.158 1.00 97.75 154 SER A O 1
ATOM 1205 N N . ASP A 1 155 ? -9.331 -7.996 16.829 1.00 97.25 155 ASP A N 1
ATOM 1206 C CA . ASP A 1 155 ? -8.121 -7.452 17.469 1.00 97.25 155 ASP A CA 1
ATOM 1207 C C . ASP A 1 155 ? -8.368 -7.056 18.929 1.00 97.25 155 ASP A C 1
ATOM 1209 O O . ASP A 1 155 ? -7.503 -7.188 19.799 1.00 97.25 155 ASP A O 1
ATOM 1213 N N . THR A 1 156 ? -9.590 -6.609 19.231 1.00 97.31 156 THR A N 1
ATOM 1214 C CA . THR A 1 156 ? -9.976 -6.216 20.591 1.00 97.31 156 THR A CA 1
ATOM 1215 C C . THR A 1 156 ? -10.445 -7.391 21.450 1.00 97.31 156 THR A C 1
ATOM 1217 O O . THR A 1 156 ? -10.706 -7.206 22.641 1.00 97.31 156 THR A O 1
ATOM 1220 N N . LEU A 1 157 ? -10.569 -8.603 20.892 1.00 95.88 157 LEU A N 1
ATOM 1221 C CA . LEU A 1 157 ? -11.190 -9.763 21.546 1.00 95.88 157 LEU A CA 1
ATOM 1222 C C . LEU A 1 157 ? -12.561 -9.419 22.153 1.00 95.88 157 LEU A C 1
ATOM 1224 O O . LEU A 1 157 ? -12.837 -9.720 23.319 1.00 95.88 157 LEU A O 1
ATOM 1228 N N . LEU A 1 158 ? -13.407 -8.748 21.364 1.00 94.69 158 LEU A N 1
ATOM 1229 C CA . LEU A 1 158 ? -14.675 -8.160 21.808 1.00 94.69 158 LEU A CA 1
ATOM 1230 C C . LEU A 1 158 ? -14.478 -7.237 23.029 1.00 94.69 158 LEU A C 1
ATOM 1232 O O . LEU A 1 158 ? -15.122 -7.399 24.068 1.00 94.69 158 LEU A O 1
ATOM 1236 N N . PHE A 1 159 ? -13.540 -6.296 22.902 1.00 96.50 159 PHE A N 1
ATOM 1237 C CA . PHE A 1 159 ? -13.151 -5.309 23.921 1.00 96.50 159 PHE A CA 1
ATOM 1238 C C . PHE A 1 159 ? -12.578 -5.866 25.232 1.00 96.50 159 PHE A C 1
ATOM 1240 O O . PHE A 1 159 ? -12.545 -5.166 26.245 1.00 96.50 159 PHE A O 1
ATOM 1247 N N . LYS A 1 160 ? -12.125 -7.123 25.234 1.00 95.62 160 LYS A N 1
ATOM 1248 C CA . LYS A 1 160 ? -11.455 -7.753 26.384 1.00 95.62 160 LYS A CA 1
ATOM 1249 C C . LYS A 1 160 ? -9.937 -7.600 26.338 1.00 95.62 160 LYS A C 1
ATOM 1251 O O . LYS A 1 160 ? -9.279 -7.815 27.353 1.00 95.62 160 LYS A O 1
ATOM 1256 N N . SER A 1 161 ? -9.382 -7.257 25.177 1.00 95.50 161 SER A N 1
ATOM 1257 C CA . SER A 1 161 ? -7.957 -6.980 25.016 1.00 95.50 161 SER A CA 1
ATOM 1258 C C . SER A 1 161 ? -7.569 -5.693 25.757 1.00 95.50 161 SER A C 1
ATOM 1260 O O . SER A 1 161 ? -8.318 -4.714 25.680 1.00 95.50 161 SER A O 1
ATOM 1262 N N . PRO A 1 162 ? -6.387 -5.631 26.402 1.00 94.44 162 PRO A N 1
ATOM 1263 C CA . PRO A 1 162 ? -5.876 -4.400 27.007 1.00 94.44 162 PRO A CA 1
ATOM 1264 C C . PRO A 1 162 ? -5.565 -3.296 25.984 1.00 94.44 162 PRO A C 1
ATOM 1266 O O . PRO A 1 162 ? -5.388 -2.149 26.380 1.00 94.44 162 PRO A O 1
ATOM 1269 N N . THR A 1 163 ? -5.486 -3.623 24.690 1.00 93.19 163 THR A N 1
ATOM 1270 C CA . THR A 1 163 ? -5.291 -2.642 23.608 1.00 93.19 163 THR A CA 1
ATOM 1271 C C . THR A 1 163 ? -6.582 -1.925 23.212 1.00 93.19 163 THR A C 1
ATOM 1273 O O . THR A 1 163 ? -6.527 -0.925 22.503 1.00 93.19 163 THR A O 1
ATOM 1276 N N . SER A 1 164 ? -7.741 -2.419 23.659 1.00 96.50 164 SER A N 1
ATOM 1277 C CA . SER A 1 164 ? -9.048 -1.866 23.297 1.00 96.50 164 SER A CA 1
ATOM 1278 C C . SER A 1 164 ? -9.234 -0.461 23.865 1.00 96.50 164 SER A C 1
ATOM 1280 O O . SER A 1 164 ? -8.977 -0.214 25.043 1.00 96.50 164 SER A O 1
ATOM 1282 N N . THR A 1 165 ? -9.767 0.443 23.051 1.00 98.00 165 THR A N 1
ATOM 1283 C CA . THR A 1 165 ? -10.039 1.835 23.417 1.00 98.00 165 THR A CA 1
ATOM 1284 C C . THR A 1 165 ? -11.524 2.172 23.280 1.00 98.00 165 THR A C 1
ATOM 1286 O O . THR A 1 165 ? -12.293 1.473 22.619 1.00 98.00 165 THR A O 1
ATOM 1289 N N . GLU A 1 166 ? -11.951 3.287 23.879 1.00 97.62 166 GLU A N 1
ATOM 1290 C CA . GLU A 1 166 ? -13.320 3.798 23.702 1.00 97.62 166 GLU A CA 1
ATOM 1291 C C . GLU A 1 166 ? -13.612 4.214 22.253 1.00 97.62 166 GLU A C 1
ATOM 1293 O O . GLU A 1 166 ? -14.765 4.183 21.813 1.00 97.62 166 GLU A O 1
ATOM 1298 N N . LEU A 1 167 ? -12.572 4.561 21.485 1.00 97.62 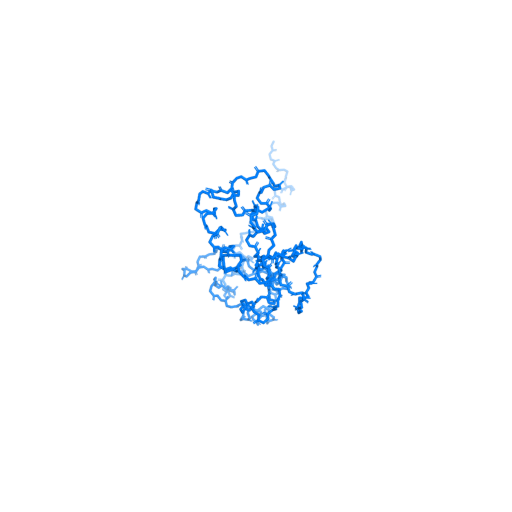167 LEU A N 1
ATOM 1299 C CA . LEU A 1 167 ? -12.725 4.866 20.068 1.00 97.62 167 LEU A CA 1
ATOM 1300 C C . LEU A 1 167 ? -13.108 3.613 19.273 1.00 97.62 167 LEU A C 1
ATOM 1302 O O . LEU A 1 167 ? -13.988 3.705 18.422 1.00 97.62 167 LEU A O 1
ATOM 1306 N N . ASP A 1 168 ? -12.534 2.448 19.591 1.00 98.06 168 ASP A N 1
ATOM 1307 C CA . ASP A 1 168 ? -12.893 1.179 18.940 1.00 98.06 168 ASP A CA 1
ATOM 1308 C C . ASP A 1 168 ? -14.379 0.850 19.144 1.00 98.06 168 ASP A C 1
ATOM 1310 O O . ASP A 1 168 ? -15.068 0.486 18.194 1.00 98.06 168 ASP A O 1
ATOM 1314 N N . LYS A 1 169 ? -14.900 1.052 20.363 1.00 97.75 169 LYS A N 1
ATOM 1315 C CA . LYS A 1 169 ? -16.330 0.868 20.677 1.00 97.75 169 LYS A CA 1
ATOM 1316 C C . LYS A 1 169 ? -17.206 1.841 19.897 1.00 97.75 169 LYS A C 1
ATOM 1318 O O . LYS A 1 169 ? -18.123 1.428 19.200 1.00 97.75 169 LYS A O 1
ATOM 1323 N N . THR A 1 170 ? -16.865 3.129 19.958 1.00 97.81 170 THR A N 1
ATOM 1324 C CA . THR A 1 170 ? -17.616 4.195 19.279 1.00 97.81 170 THR A CA 1
ATOM 1325 C C . THR A 1 170 ? -17.671 3.978 17.767 1.00 97.81 170 THR A C 1
ATOM 1327 O O . THR A 1 170 ? -18.676 4.279 17.128 1.00 97.81 170 THR A O 1
ATOM 1330 N N . ILE A 1 171 ? -16.578 3.498 17.173 1.00 97.81 171 ILE A N 1
ATOM 1331 C CA . ILE A 1 171 ? -16.511 3.208 15.743 1.00 97.81 171 ILE A CA 1
ATOM 1332 C C . ILE A 1 171 ? -17.271 1.926 15.410 1.00 97.81 171 ILE A C 1
ATOM 1334 O O . ILE A 1 171 ? -18.017 1.935 14.434 1.00 97.81 171 ILE A O 1
ATOM 1338 N N . LEU A 1 172 ? -17.151 0.864 16.215 1.00 97.12 172 LEU A N 1
ATOM 1339 C CA . LEU A 1 172 ? -17.922 -0.362 16.006 1.00 97.12 172 LEU A CA 1
ATOM 1340 C C . LEU A 1 172 ? -19.432 -0.082 16.022 1.00 97.12 172 LEU A C 1
ATOM 1342 O O . LEU A 1 172 ? -20.137 -0.535 15.125 1.00 97.12 172 LEU A O 1
ATOM 1346 N N . ASP A 1 173 ? -19.902 0.733 16.967 1.00 96.56 173 ASP A N 1
ATOM 1347 C CA . ASP A 1 173 ? -21.312 1.131 17.072 1.00 96.56 173 ASP A CA 1
ATOM 1348 C C . ASP A 1 173 ? -21.801 1.932 15.854 1.00 96.56 173 ASP A C 1
ATOM 1350 O O . ASP A 1 173 ? -22.978 1.885 15.517 1.00 96.56 173 ASP A O 1
ATOM 1354 N N . LYS A 1 174 ? -20.913 2.670 15.173 1.00 95.94 174 LYS A N 1
ATOM 1355 C CA . LYS A 1 174 ? -21.239 3.397 13.931 1.00 95.94 174 LYS A CA 1
ATOM 1356 C C . LYS A 1 174 ? -21.249 2.506 12.689 1.00 95.94 174 LYS A C 1
ATOM 1358 O O . LYS A 1 174 ? -21.772 2.924 11.657 1.00 95.94 174 LYS A O 1
ATOM 1363 N N . LEU A 1 175 ? -20.589 1.351 12.750 1.00 94.19 175 LEU A N 1
ATOM 1364 C CA . LEU A 1 175 ? -20.490 0.390 11.648 1.00 94.19 175 LEU A CA 1
ATOM 1365 C C . LEU A 1 175 ? -21.621 -0.651 11.673 1.00 94.19 175 LEU A C 1
ATOM 1367 O O . LEU A 1 175 ? -21.894 -1.250 10.631 1.00 94.19 175 LEU A O 1
ATOM 1371 N N . ALA A 1 176 ? -22.223 -0.880 12.845 1.00 79.75 176 ALA A N 1
ATOM 1372 C CA . ALA A 1 176 ? -23.343 -1.794 13.076 1.00 79.75 176 ALA A CA 1
ATOM 1373 C C . ALA A 1 176 ? -24.690 -1.199 12.630 1.00 79.75 176 ALA A C 1
ATOM 1375 O O . ALA A 1 176 ? -25.507 -1.980 12.085 1.00 79.75 176 ALA A O 1
#

InterPro domains:
  IPR000644 CBS domain [PS51371] (22-80)
  IPR000644 CBS domain [SM00116] (26-74)
  IPR001667 DDH domain [PF01368] (59-152)
  IPR038763 DHH phosphoesterase superfamily [SSF64182] (70-175)
  IPR046342 CBS domain superfamily [SSF54631] (5-70)

Foldseek 3Di:
DDDPPVNVVVVVVVPPPVVVVDDDPPQDAAEPPDDLVVVVVVCVVDPDQKHFYAYPVRHGPDIDGVVCSVDPPAAEDEAFADAAPVVDDPPCVSHQDAEYQHADDDDHHDHPDDHHYHYDLAQFSLLVVLVVCVVVVHDDDLVSLVVSLVRLCVSCVNVPDPSHDPSSVVSNVVSD